Protein AF-A0A1N7F668-F1 (afdb_monomer)

Structure (mmCIF, N/CA/C/O backbone):
data_AF-A0A1N7F668-F1
#
_entry.id   AF-A0A1N7F668-F1
#
loop_
_atom_site.group_PDB
_atom_site.id
_atom_site.type_symbol
_atom_site.label_atom_id
_atom_site.label_alt_id
_atom_site.label_comp_id
_atom_site.label_asym_id
_atom_site.label_entity_id
_atom_site.label_seq_id
_atom_site.pdbx_PDB_ins_code
_atom_site.Cartn_x
_atom_site.Cartn_y
_atom_site.Cartn_z
_atom_site.occupancy
_atom_site.B_iso_or_equiv
_atom_site.auth_seq_id
_atom_site.auth_comp_id
_atom_site.auth_asym_id
_atom_site.auth_atom_id
_atom_site.pdbx_PDB_model_num
ATOM 1 N N . MET A 1 1 ? -54.275 15.307 4.462 1.00 42.91 1 MET A N 1
ATOM 2 C CA . MET A 1 1 ? -54.630 14.122 3.661 1.00 42.91 1 MET A CA 1
ATOM 3 C C . MET A 1 1 ? -53.410 13.226 3.554 1.00 42.91 1 MET A C 1
ATOM 5 O O . MET A 1 1 ? -52.423 13.556 2.919 1.00 42.91 1 MET A O 1
ATOM 9 N N . ASN A 1 2 ? -53.504 12.157 4.316 1.00 43.81 2 ASN A N 1
ATOM 10 C CA . ASN A 1 2 ? -52.729 10.935 4.393 1.00 43.81 2 ASN A CA 1
ATOM 11 C C . ASN A 1 2 ? -52.771 10.119 3.090 1.00 43.81 2 ASN A C 1
ATOM 13 O O . ASN A 1 2 ? -53.849 9.812 2.593 1.00 43.81 2 ASN A O 1
ATOM 17 N N . ALA A 1 3 ? -51.602 9.675 2.629 1.00 51.25 3 ALA A N 1
ATOM 18 C CA . ALA A 1 3 ? -51.452 8.440 1.867 1.00 51.25 3 ALA A CA 1
ATOM 19 C C . ALA A 1 3 ? -50.101 7.813 2.246 1.00 51.25 3 ALA A C 1
ATOM 21 O O . ALA A 1 3 ? -49.046 8.221 1.769 1.00 51.25 3 ALA A O 1
ATOM 22 N N . TYR A 1 4 ? -50.150 6.867 3.182 1.00 50.28 4 TYR A N 1
ATOM 23 C CA . TYR A 1 4 ? -49.047 5.967 3.499 1.00 50.28 4 TYR A CA 1
ATOM 24 C C . TYR A 1 4 ? -49.024 4.860 2.439 1.00 50.28 4 TYR A C 1
ATOM 26 O O . TYR A 1 4 ? -50.030 4.175 2.267 1.00 50.28 4 TYR A O 1
ATOM 34 N N . GLN A 1 5 ? -47.890 4.643 1.775 1.00 53.72 5 GLN A N 1
ATOM 35 C CA . GLN A 1 5 ? -47.610 3.372 1.104 1.00 53.72 5 GLN A CA 1
ATOM 36 C C . GLN A 1 5 ? -46.452 2.689 1.826 1.00 53.72 5 GLN A C 1
ATOM 38 O O . GLN A 1 5 ? -45.287 3.029 1.650 1.00 53.72 5 GLN A O 1
ATOM 43 N N . ILE A 1 6 ? -46.824 1.741 2.682 1.00 50.91 6 ILE A N 1
ATOM 44 C CA . ILE A 1 6 ? -45.943 0.763 3.310 1.00 50.91 6 ILE A CA 1
ATOM 45 C C . ILE A 1 6 ? -45.969 -0.447 2.374 1.00 50.91 6 ILE A C 1
ATOM 47 O O . ILE A 1 6 ? -47.035 -1.028 2.170 1.00 50.91 6 ILE A O 1
ATOM 51 N N . GLN A 1 7 ? -44.837 -0.809 1.771 1.00 57.91 7 GLN A N 1
ATOM 52 C CA . GLN A 1 7 ? -44.706 -2.097 1.090 1.00 57.91 7 GLN A CA 1
ATOM 53 C C . GLN A 1 7 ? -44.138 -3.108 2.085 1.00 57.91 7 GLN A C 1
ATOM 55 O O . GLN A 1 7 ? -43.115 -2.865 2.722 1.00 57.91 7 GLN A O 1
ATOM 60 N N . ALA A 1 8 ? -44.894 -4.189 2.268 1.00 47.69 8 ALA A N 1
ATOM 61 C CA . ALA A 1 8 ? -44.645 -5.246 3.229 1.00 47.69 8 ALA A CA 1
ATOM 62 C C . ALA A 1 8 ? -43.337 -5.992 2.936 1.00 47.69 8 ALA A C 1
ATOM 64 O O . ALA A 1 8 ? -42.984 -6.252 1.786 1.00 47.69 8 ALA A O 1
ATOM 65 N N . VAL A 1 9 ? -42.650 -6.318 4.025 1.00 58.41 9 VAL A N 1
ATOM 66 C CA . VAL A 1 9 ? -41.432 -7.121 4.092 1.00 58.41 9 VAL A CA 1
ATOM 67 C C . VAL A 1 9 ? -41.814 -8.591 4.007 1.00 58.41 9 VAL A C 1
ATOM 69 O O . VAL A 1 9 ? -42.672 -9.007 4.779 1.00 58.41 9 VAL A O 1
ATOM 72 N N . GLU A 1 10 ? -41.167 -9.384 3.151 1.00 54.28 10 GLU A N 1
ATOM 73 C CA . GLU A 1 10 ? -41.137 -10.840 3.323 1.00 54.28 10 GLU A CA 1
ATOM 74 C C . GLU A 1 10 ? -39.788 -11.452 2.915 1.00 54.28 10 GLU A C 1
ATOM 76 O O . GLU A 1 10 ? -39.326 -11.330 1.784 1.00 54.28 10 GLU A O 1
ATOM 81 N N . SER A 1 11 ? -39.256 -12.199 3.885 1.00 49.72 11 SER A N 1
ATOM 82 C CA . SER A 1 11 ? -38.317 -13.322 3.794 1.00 49.72 11 SER A CA 1
ATOM 83 C C . SER A 1 11 ? -36.805 -13.070 3.707 1.00 49.72 11 SER A C 1
ATOM 85 O O . SER A 1 11 ? -36.198 -12.999 2.647 1.00 49.72 11 SER A O 1
ATOM 87 N N . ALA A 1 12 ? -36.230 -13.139 4.914 1.00 50.28 12 ALA A N 1
ATOM 88 C CA . ALA A 1 12 ? -35.116 -14.012 5.296 1.00 50.28 12 ALA A CA 1
ATOM 89 C C . ALA A 1 12 ? -33.756 -13.778 4.622 1.00 50.28 12 ALA A C 1
ATOM 91 O O . ALA A 1 12 ? -33.394 -14.404 3.631 1.00 50.28 12 ALA A O 1
ATOM 92 N N . GLY A 1 13 ? -32.952 -12.956 5.289 1.00 41.34 13 GLY A N 1
ATOM 93 C CA . GLY A 1 13 ? -31.528 -12.805 5.029 1.00 41.34 13 GLY A CA 1
ATOM 94 C C . GLY A 1 13 ? -30.945 -11.812 6.015 1.00 41.34 13 GLY A C 1
ATOM 95 O O . GLY A 1 13 ? -30.735 -10.653 5.688 1.00 41.34 13 GLY A O 1
ATOM 96 N N . GLU A 1 14 ? -30.788 -12.255 7.254 1.00 54.31 14 GLU A N 1
ATOM 97 C CA . GLU A 1 14 ? -30.056 -11.564 8.308 1.00 54.31 14 GLU A CA 1
ATOM 98 C C . GLU A 1 14 ? -28.692 -11.087 7.783 1.00 54.31 14 GLU A C 1
ATOM 100 O O . GLU A 1 14 ? -27.846 -11.904 7.435 1.00 54.31 14 GLU A O 1
ATOM 105 N N . GLN A 1 15 ? -28.473 -9.773 7.715 1.00 47.25 15 GLN A N 1
ATOM 106 C CA . GLN A 1 15 ? -27.131 -9.198 7.673 1.00 47.25 15 GLN A CA 1
ATOM 107 C C . GLN A 1 15 ? -27.132 -7.853 8.407 1.00 47.25 15 GLN A C 1
ATOM 109 O O . GLN A 1 15 ? -27.407 -6.787 7.868 1.00 47.25 15 GLN A O 1
ATOM 114 N N . THR A 1 16 ? -26.932 -7.990 9.716 1.00 40.19 16 THR A N 1
ATOM 115 C CA . THR A 1 16 ? -26.158 -7.141 10.625 1.00 40.19 16 THR A CA 1
ATOM 116 C C . THR A 1 16 ? -25.682 -5.791 10.074 1.00 40.19 16 THR A C 1
ATOM 118 O O . THR A 1 16 ? -24.845 -5.710 9.182 1.00 40.19 16 THR A O 1
ATOM 121 N N . THR A 1 17 ? -26.180 -4.734 10.718 1.00 56.22 17 THR A N 1
ATOM 122 C CA . THR A 1 17 ? -25.654 -3.361 10.722 1.00 56.22 17 THR A CA 1
ATOM 123 C C . THR A 1 17 ? -24.130 -3.300 10.878 1.00 56.22 17 THR A C 1
ATOM 125 O O . THR A 1 17 ? -23.604 -3.959 11.767 1.00 56.22 17 THR A O 1
ATOM 128 N N . VAL A 1 18 ? -23.445 -2.454 10.097 1.00 41.19 18 VAL A N 1
ATOM 129 C CA . VAL A 1 18 ? -22.449 -1.501 10.628 1.00 41.19 18 VAL A CA 1
ATOM 130 C C . VAL A 1 18 ? -22.148 -0.373 9.630 1.00 41.19 18 VAL A C 1
ATOM 132 O O . VAL A 1 18 ? -21.647 -0.595 8.536 1.00 41.19 18 VAL A O 1
ATOM 135 N N . GLN A 1 19 ? -22.449 0.839 10.104 1.00 43.88 19 GLN A N 1
ATOM 136 C CA . GLN A 1 19 ? -21.804 2.135 9.867 1.00 43.88 19 GLN A CA 1
ATOM 137 C C . GLN A 1 19 ? -21.502 2.592 8.432 1.00 43.88 19 GLN A C 1
ATOM 139 O O . GLN A 1 19 ? -20.448 2.328 7.861 1.00 43.88 19 GLN A O 1
ATOM 144 N N . GLU A 1 20 ? -22.365 3.506 7.983 1.00 55.69 20 GLU A N 1
ATOM 145 C CA . GLU A 1 20 ? -22.006 4.658 7.155 1.00 55.69 20 GLU A CA 1
ATOM 146 C C . GLU A 1 20 ? -20.826 5.412 7.803 1.00 55.69 20 GLU A C 1
ATOM 148 O O . GLU A 1 20 ? -21.006 6.303 8.636 1.00 55.69 20 GLU A O 1
ATOM 153 N N . ALA A 1 21 ? -19.599 5.051 7.442 1.00 47.81 21 ALA A N 1
ATOM 154 C CA . ALA A 1 21 ? -18.465 5.949 7.546 1.00 47.81 21 ALA A CA 1
ATOM 155 C C . ALA A 1 21 ? -18.249 6.531 6.152 1.00 47.81 21 ALA A C 1
ATOM 157 O O . ALA A 1 21 ? -17.537 5.961 5.327 1.00 47.81 21 ALA A O 1
ATOM 158 N N . ALA A 1 22 ? -18.874 7.682 5.896 1.00 49.38 22 ALA A N 1
ATOM 159 C CA . ALA A 1 22 ? -18.420 8.613 4.875 1.00 49.38 22 ALA A CA 1
ATOM 160 C C . ALA A 1 22 ? -17.023 9.117 5.286 1.00 49.38 22 ALA A C 1
ATOM 162 O O . ALA A 1 22 ? -16.857 10.217 5.806 1.00 49.38 22 ALA A O 1
ATOM 163 N N . GLY A 1 23 ? -16.021 8.249 5.154 1.00 44.12 23 GLY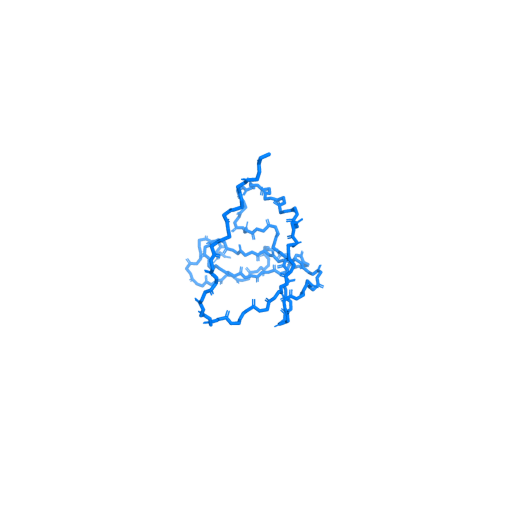 A N 1
ATOM 164 C CA . GLY A 1 23 ? -14.626 8.633 5.173 1.00 44.12 23 GLY A CA 1
ATOM 165 C C . GLY A 1 23 ? -14.366 9.316 3.848 1.00 44.12 23 GLY A C 1
ATOM 166 O O . GLY A 1 23 ? -14.394 8.656 2.812 1.00 44.12 23 GLY A O 1
ATOM 167 N N . ASP A 1 24 ? -14.193 10.631 3.900 1.00 49.31 24 ASP A N 1
ATOM 168 C CA . ASP A 1 24 ? -13.723 11.479 2.813 1.00 49.31 24 ASP A CA 1
ATOM 169 C C . ASP A 1 24 ? -12.467 10.848 2.185 1.00 49.31 24 ASP A C 1
ATOM 171 O O . ASP A 1 24 ? -11.342 11.015 2.654 1.00 49.31 24 ASP A O 1
ATOM 175 N N . CYS A 1 25 ? -12.676 10.002 1.174 1.00 52.28 25 CYS A N 1
ATOM 176 C CA . CYS A 1 25 ? -11.614 9.477 0.338 1.00 52.28 25 CYS A CA 1
ATOM 177 C C . CYS A 1 25 ? -11.290 10.575 -0.661 1.00 52.28 25 CYS A C 1
ATOM 179 O O . CYS A 1 25 ? -11.823 10.612 -1.770 1.00 52.28 25 CYS A O 1
ATOM 181 N N . GLU A 1 26 ? -10.413 11.478 -0.245 1.00 50.28 26 GLU A N 1
ATOM 182 C CA . GLU A 1 26 ? -9.616 12.301 -1.139 1.00 50.28 26 GLU A CA 1
ATOM 183 C C . GLU A 1 26 ? -8.860 11.368 -2.108 1.00 50.28 26 GLU A C 1
ATOM 185 O O . GLU A 1 26 ? -7.756 10.890 -1.848 1.00 50.28 26 GLU A O 1
ATOM 190 N N . VAL A 1 27 ? -9.484 11.040 -3.243 1.00 53.81 27 VAL A N 1
ATOM 191 C CA . VAL A 1 27 ? -8.814 10.370 -4.360 1.00 53.81 27 VAL A CA 1
ATOM 192 C C . VAL A 1 27 ? -8.051 11.445 -5.120 1.00 53.81 27 VAL A C 1
ATOM 194 O O . VAL A 1 27 ? -8.504 11.970 -6.142 1.00 53.81 27 VAL A O 1
ATOM 197 N N . THR A 1 28 ? -6.870 11.800 -4.621 1.00 52.34 28 THR A N 1
ATOM 198 C CA . THR A 1 28 ? -5.937 12.623 -5.390 1.00 52.34 28 THR A CA 1
ATOM 199 C C . THR A 1 28 ? -5.500 11.793 -6.590 1.00 52.34 28 THR A C 1
ATOM 201 O O . THR A 1 28 ? -4.717 10.852 -6.476 1.00 52.34 28 THR A O 1
ATOM 204 N N . THR A 1 29 ? -6.070 12.100 -7.758 1.00 50.25 29 THR A N 1
ATOM 205 C CA . THR A 1 29 ? -5.833 11.368 -9.009 1.00 50.25 29 THR A CA 1
ATOM 206 C C . THR A 1 29 ? -4.471 11.770 -9.574 1.00 50.25 29 THR A C 1
ATOM 208 O O . THR A 1 29 ? -4.366 12.451 -10.590 1.00 50.25 29 THR A O 1
ATOM 211 N N . THR A 1 30 ? -3.400 11.398 -8.882 1.00 59.38 30 THR A N 1
ATOM 212 C CA . THR A 1 30 ? -2.046 11.480 -9.420 1.00 59.38 30 THR A CA 1
ATOM 213 C C . THR A 1 30 ? -1.836 10.314 -10.389 1.00 59.38 30 THR A C 1
ATOM 215 O O . THR A 1 30 ? -2.408 9.226 -10.233 1.00 59.38 30 THR A O 1
ATOM 218 N N . ASN A 1 31 ? -1.020 10.532 -11.424 1.00 65.50 31 ASN A N 1
ATOM 219 C CA . ASN A 1 31 ? -0.518 9.486 -12.325 1.00 65.50 31 ASN A CA 1
ATOM 220 C C . ASN A 1 31 ? 0.519 8.610 -11.587 1.00 65.50 31 ASN A C 1
ATOM 222 O O . ASN A 1 31 ? 1.624 8.382 -12.058 1.00 65.50 31 ASN A O 1
ATOM 226 N N . ASP A 1 32 ? 0.205 8.215 -10.356 1.00 78.31 32 ASP A N 1
ATOM 227 C CA . ASP A 1 32 ? 1.062 7.385 -9.530 1.00 78.31 32 ASP A CA 1
ATOM 228 C C . ASP A 1 32 ? 0.762 5.917 -9.852 1.00 78.31 32 ASP A C 1
ATOM 230 O O . ASP A 1 32 ? -0.397 5.505 -9.997 1.00 78.31 32 ASP A O 1
ATOM 234 N N . VAL A 1 33 ? 1.831 5.129 -9.966 1.00 86.94 33 VAL A N 1
ATOM 235 C CA . VAL A 1 33 ? 1.808 3.667 -10.149 1.00 86.94 33 VAL A CA 1
ATOM 236 C C . VAL A 1 33 ? 0.955 2.979 -9.080 1.00 86.94 33 VAL A C 1
ATOM 238 O O . VAL A 1 33 ? 0.378 1.904 -9.294 1.00 86.94 33 VAL A O 1
ATOM 241 N N . TRP A 1 34 ? 0.861 3.611 -7.916 1.00 89.50 34 TRP A N 1
ATOM 242 C CA . TRP A 1 34 ? 0.113 3.134 -6.781 1.00 89.50 34 TRP A CA 1
ATOM 243 C C . TRP A 1 34 ? -1.269 3.793 -6.713 1.00 89.50 34 TRP A C 1
ATOM 245 O O . TRP A 1 34 ? -1.487 4.960 -7.036 1.00 89.50 34 TRP A O 1
ATOM 255 N N . SER A 1 35 ? -2.255 2.999 -6.326 1.00 90.31 35 SER A N 1
ATOM 256 C CA . SER A 1 35 ? -3.606 3.424 -5.986 1.00 90.31 35 SER A CA 1
ATOM 257 C C . SER A 1 35 ? -3.706 3.565 -4.472 1.00 90.31 35 SER A C 1
ATOM 259 O O . SER A 1 35 ? -3.275 2.669 -3.746 1.00 90.31 35 SER A O 1
ATOM 261 N N . GLY A 1 36 ? -4.285 4.666 -4.004 1.00 86.81 36 GLY A N 1
ATOM 262 C CA . GLY A 1 36 ? -4.469 4.953 -2.585 1.00 86.81 36 GLY A CA 1
ATOM 263 C C . GLY A 1 36 ? -4.222 6.430 -2.267 1.00 86.81 36 GLY A C 1
ATOM 264 O O . GLY A 1 36 ? -4.040 7.224 -3.193 1.00 86.81 36 GLY A O 1
ATOM 265 N N . PRO A 1 37 ? -4.187 6.796 -0.977 1.00 89.69 37 PRO A N 1
ATOM 266 C CA . PRO A 1 37 ? -4.149 5.892 0.177 1.00 89.69 37 PRO A CA 1
ATOM 267 C C . PRO A 1 37 ? -5.493 5.195 0.455 1.00 89.69 37 PRO A C 1
ATOM 269 O O . PRO A 1 37 ? -6.547 5.819 0.410 1.00 89.69 37 PRO A O 1
ATOM 272 N N . HIS A 1 38 ? -5.444 3.900 0.769 1.00 89.50 38 HIS A N 1
ATOM 273 C CA . HIS A 1 38 ? -6.581 3.085 1.210 1.00 89.50 38 HIS A CA 1
ATOM 274 C C . HIS A 1 38 ? -6.534 2.899 2.722 1.00 89.50 38 HIS A C 1
ATOM 276 O O . HIS A 1 38 ? -5.454 2.728 3.283 1.00 89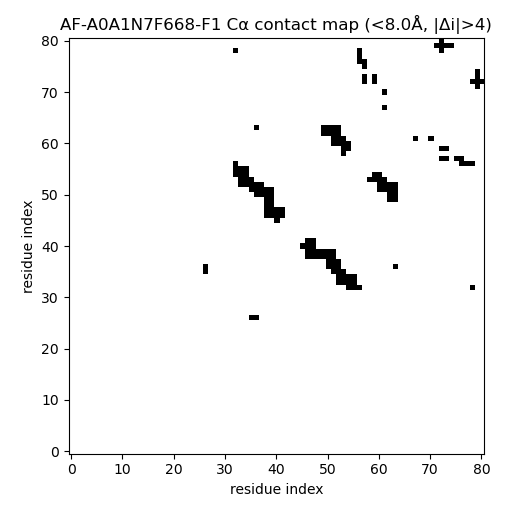.50 38 HIS A O 1
ATOM 282 N N . LEU A 1 39 ? -7.693 2.904 3.377 1.00 92.06 39 LEU A N 1
ATOM 283 C CA . LEU A 1 39 ? -7.797 2.604 4.804 1.00 92.06 39 LEU A CA 1
ATOM 284 C C . LEU A 1 39 ? -7.715 1.095 5.035 1.00 92.06 39 LEU A C 1
ATOM 286 O O . LEU A 1 39 ? -8.394 0.320 4.358 1.00 92.06 39 LEU A O 1
ATOM 290 N N . GLU A 1 40 ? -6.900 0.680 6.000 1.00 91.25 40 GLU A N 1
ATOM 291 C CA . GLU A 1 40 ? -6.843 -0.709 6.437 1.00 91.25 40 GLU A CA 1
ATOM 292 C C . GLU A 1 40 ? -7.936 -1.008 7.469 1.00 91.25 40 GLU A C 1
ATOM 294 O O . GLU A 1 40 ? -8.171 -0.251 8.419 1.00 91.25 40 GLU A O 1
ATOM 299 N N . TYR A 1 41 ? -8.587 -2.153 7.270 1.00 91.12 41 TYR A N 1
ATOM 300 C CA . TYR A 1 41 ? -9.591 -2.697 8.169 1.00 91.12 41 TYR A CA 1
ATOM 301 C C . TYR A 1 41 ? -9.074 -3.987 8.788 1.00 91.12 41 TYR A C 1
ATOM 303 O O . TYR A 1 41 ? -8.448 -4.815 8.123 1.00 91.12 41 TYR A O 1
ATOM 311 N N . ASP A 1 42 ? -9.356 -4.158 10.070 1.00 89.25 42 ASP A N 1
ATOM 312 C CA . ASP A 1 42 ? -9.057 -5.380 10.785 1.00 89.25 42 ASP A CA 1
ATOM 313 C C . ASP A 1 42 ? -10.040 -6.499 10.383 1.00 89.25 42 ASP A C 1
ATOM 315 O O . ASP A 1 42 ? -11.002 -6.301 9.635 1.00 89.25 42 ASP A O 1
ATOM 319 N N . LYS A 1 43 ? -9.829 -7.708 10.910 1.00 92.25 43 LYS A N 1
ATOM 320 C CA . LYS A 1 43 ? -10.684 -8.863 10.592 1.00 92.25 43 LYS A CA 1
ATOM 321 C C . LYS A 1 43 ? -12.144 -8.707 11.047 1.00 92.25 43 LYS A C 1
ATOM 323 O O . LYS A 1 43 ? -12.982 -9.502 10.630 1.00 92.25 43 LYS A O 1
ATOM 328 N N . TYR A 1 44 ? -12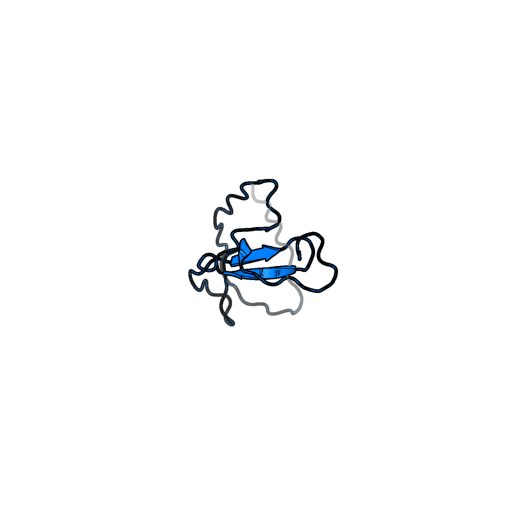.435 -7.749 11.927 1.00 94.06 44 TYR A N 1
ATOM 329 C CA . TYR A 1 44 ? -13.781 -7.425 12.394 1.00 94.06 44 TYR A CA 1
ATOM 330 C C . TYR A 1 44 ? -14.399 -6.227 11.651 1.00 94.06 44 TYR A C 1
ATOM 332 O O . TYR A 1 44 ? -15.514 -5.827 11.977 1.00 94.06 44 TYR A O 1
ATOM 340 N N . GLY A 1 45 ? -13.713 -5.668 10.646 1.00 89.88 45 GLY A N 1
ATOM 341 C CA . GLY A 1 45 ? -14.196 -4.532 9.858 1.00 89.88 45 GLY A CA 1
ATOM 342 C C . GLY A 1 45 ? -14.015 -3.172 10.539 1.00 89.88 45 GLY A C 1
ATOM 343 O O . GLY A 1 45 ? -14.611 -2.187 10.110 1.00 89.88 45 GLY A O 1
ATOM 344 N N . GLN A 1 46 ? -13.205 -3.088 11.592 1.00 92.00 46 GLN A N 1
ATOM 345 C CA . GLN A 1 46 ? -12.854 -1.840 12.260 1.00 92.00 46 GLN A CA 1
ATOM 346 C C . GLN A 1 46 ?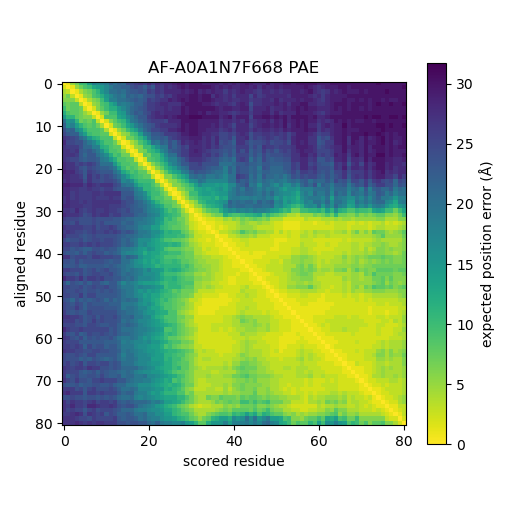 -11.605 -1.232 11.620 1.00 92.00 46 GLN A C 1
ATOM 348 O O . GLN A 1 46 ? -10.691 -1.943 11.209 1.00 92.00 46 GLN A O 1
ATOM 353 N N . LEU A 1 47 ? -11.541 0.098 11.558 1.00 91.75 47 LEU A N 1
ATOM 354 C CA . LEU A 1 47 ? -10.354 0.798 11.068 1.00 91.75 47 LEU A CA 1
ATOM 355 C C . LEU A 1 47 ? -9.160 0.512 11.981 1.00 91.75 47 LEU A C 1
ATOM 357 O O . LEU A 1 47 ? -9.222 0.780 13.182 1.00 91.75 47 LEU A O 1
ATOM 361 N N . THR A 1 48 ? -8.055 0.038 11.407 1.00 89.12 48 THR A N 1
ATOM 362 C CA . THR A 1 48 ? -6.800 -0.137 12.159 1.00 89.12 48 THR A CA 1
ATOM 363 C C . THR A 1 48 ? -6.092 1.197 12.393 1.00 89.12 48 THR A C 1
ATOM 365 O O . THR A 1 48 ? -5.232 1.308 13.263 1.00 89.12 48 THR A O 1
ATOM 368 N N . GLY A 1 49 ? -6.463 2.223 11.619 1.00 89.62 49 GLY A N 1
ATOM 369 C CA . GLY A 1 49 ? -5.795 3.521 11.585 1.00 89.62 49 GLY A CA 1
ATOM 370 C C . GLY A 1 49 ? -4.571 3.551 10.667 1.00 89.62 49 GLY A C 1
ATOM 371 O O . GLY A 1 49 ? -4.019 4.627 10.455 1.00 89.62 49 GLY A O 1
ATOM 372 N N . ALA A 1 50 ? -4.172 2.412 10.095 1.00 89.56 50 ALA A N 1
ATOM 373 C CA . ALA A 1 50 ? -3.134 2.357 9.079 1.00 89.56 50 ALA A CA 1
ATOM 374 C C . ALA A 1 50 ? -3.718 2.622 7.686 1.00 89.56 50 ALA A C 1
ATOM 376 O O . ALA A 1 50 ? -4.868 2.273 7.392 1.00 89.56 50 ALA A O 1
ATOM 377 N N . LYS A 1 51 ? -2.902 3.206 6.808 1.00 92.06 51 LYS A N 1
ATOM 378 C CA . LYS A 1 51 ? -3.192 3.283 5.378 1.00 92.06 51 LYS A CA 1
ATOM 379 C C . LYS A 1 51 ? -2.217 2.432 4.586 1.00 92.06 51 LYS A C 1
ATOM 381 O O . LYS A 1 51 ? -1.083 2.172 5.001 1.00 92.06 51 LYS A O 1
ATOM 386 N N . TYR A 1 52 ? -2.660 2.021 3.411 1.00 91.56 52 TYR A N 1
ATOM 387 C CA . TYR A 1 52 ? -1.844 1.290 2.458 1.00 91.56 52 TYR A CA 1
ATOM 388 C C . TYR A 1 52 ? -2.091 1.781 1.035 1.00 91.56 52 TYR A C 1
ATOM 390 O O . TYR A 1 52 ? -3.095 2.412 0.713 1.00 91.56 52 TYR A O 1
ATOM 398 N N . PHE A 1 53 ? -1.145 1.482 0.164 1.00 92.56 53 PHE A N 1
ATOM 399 C CA . PHE A 1 53 ? -1.213 1.720 -1.260 1.00 92.56 53 PHE A CA 1
ATOM 400 C C . PHE A 1 53 ? -1.194 0.381 -1.982 1.00 92.56 53 PHE A C 1
ATOM 402 O O . PHE A 1 53 ? -0.557 -0.570 -1.533 1.00 92.56 53 PHE A O 1
ATOM 409 N N . ARG A 1 54 ? -1.865 0.302 -3.127 1.00 92.62 54 ARG A N 1
ATOM 410 C CA . ARG A 1 54 ? -1.916 -0.902 -3.957 1.00 92.62 54 ARG A CA 1
ATOM 411 C C . ARG A 1 54 ? -1.387 -0.601 -5.354 1.00 92.62 54 ARG A C 1
ATOM 413 O O . ARG A 1 54 ? -1.885 0.301 -6.019 1.00 92.62 54 ARG A O 1
ATOM 420 N N . CYS A 1 55 ? -0.398 -1.351 -5.824 1.00 92.25 55 CYS A N 1
ATOM 421 C CA . CYS A 1 55 ? 0.095 -1.254 -7.194 1.00 92.25 55 CYS A CA 1
ATOM 422 C C . CYS A 1 55 ? -1.044 -1.578 -8.167 1.00 92.25 55 CYS A C 1
ATOM 424 O O . CYS A 1 55 ? -1.696 -2.615 -8.032 1.00 92.25 55 CYS A O 1
ATOM 426 N N . ARG A 1 56 ? -1.276 -0.704 -9.151 1.00 89.94 56 ARG A N 1
ATOM 427 C CA . ARG A 1 56 ? -2.386 -0.856 -10.108 1.00 89.94 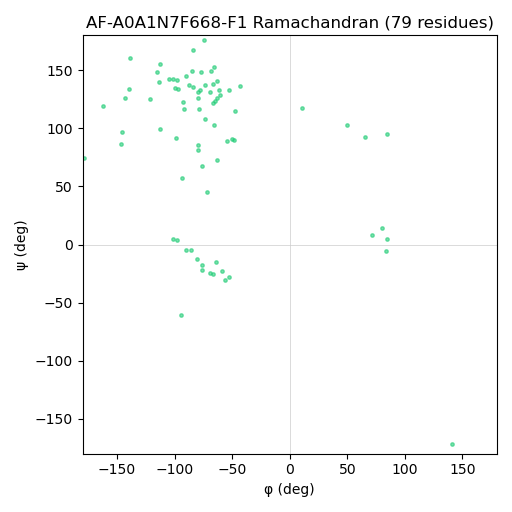56 ARG A CA 1
ATOM 428 C C . ARG A 1 56 ? -2.202 -2.022 -11.075 1.00 89.94 56 ARG A C 1
ATOM 430 O O . ARG A 1 56 ? -3.186 -2.535 -11.588 1.00 89.94 56 ARG A O 1
ATOM 437 N N . ASP A 1 57 ? -0.957 -2.424 -11.298 1.00 89.62 57 ASP A N 1
ATOM 438 C CA . ASP A 1 57 ? -0.605 -3.447 -12.277 1.00 89.62 57 ASP A CA 1
ATOM 439 C C . ASP A 1 57 ? -0.510 -4.843 -11.637 1.00 89.62 57 ASP A C 1
ATOM 441 O O . ASP A 1 57 ? -1.300 -5.734 -11.934 1.00 89.62 57 ASP A O 1
ATOM 445 N N . CYS A 1 58 ? 0.388 -5.031 -10.664 1.00 91.75 58 CYS A N 1
ATOM 446 C CA . CYS A 1 58 ? 0.558 -6.340 -10.017 1.00 91.75 58 CYS A CA 1
ATOM 447 C C . CYS A 1 58 ? -0.319 -6.578 -8.778 1.00 91.75 58 CYS A C 1
ATO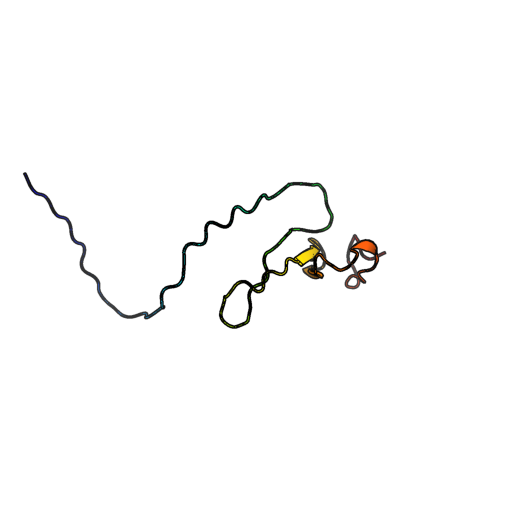M 449 O O . CYS A 1 58 ? -0.265 -7.666 -8.199 1.00 91.75 58 CYS A O 1
ATOM 451 N N . GLY A 1 59 ? -1.079 -5.573 -8.328 1.00 90.69 59 GLY A N 1
ATOM 452 C CA . GLY A 1 59 ? -1.955 -5.675 -7.157 1.00 90.69 59 GLY A CA 1
ATOM 453 C C . GLY A 1 59 ? -1.230 -5.742 -5.811 1.00 90.69 59 GLY A C 1
ATOM 454 O O . GLY A 1 59 ? -1.867 -6.008 -4.797 1.00 90.69 59 GLY A O 1
ATOM 455 N N . ARG A 1 60 ? 0.093 -5.532 -5.776 1.00 92.62 60 ARG A N 1
ATOM 456 C CA . ARG A 1 60 ? 0.860 -5.585 -4.528 1.00 92.62 60 ARG A CA 1
ATOM 457 C C . ARG A 1 60 ? 0.480 -4.447 -3.590 1.00 92.62 60 ARG A C 1
ATOM 459 O O . ARG A 1 60 ? 0.357 -3.314 -4.035 1.00 92.62 60 ARG A O 1
ATOM 466 N N . GLU A 1 61 ? 0.354 -4.749 -2.307 1.00 93.44 61 GLU A N 1
ATOM 467 C CA . GLU A 1 61 ? 0.001 -3.785 -1.268 1.00 93.44 61 GLU A CA 1
ATOM 468 C C . GLU A 1 61 ? 1.224 -3.410 -0.433 1.00 93.44 61 GLU A C 1
ATOM 470 O O . GLU A 1 61 ? 2.085 -4.250 -0.157 1.00 93.44 61 GLU A O 1
ATOM 475 N N . VAL A 1 62 ? 1.303 -2.139 -0.057 1.00 92.50 62 VAL A N 1
ATOM 476 C CA . VAL A 1 62 ? 2.380 -1.568 0.749 1.00 92.50 62 VAL A CA 1
ATOM 477 C C . VAL A 1 62 ? 1.796 -0.587 1.758 1.00 92.50 62 VAL A C 1
ATOM 479 O O . VAL A 1 62 ? 0.967 0.242 1.399 1.00 92.50 62 VAL A O 1
ATOM 482 N N . HIS A 1 63 ? 2.215 -0.664 3.018 1.00 92.88 63 HIS A N 1
ATOM 483 C CA 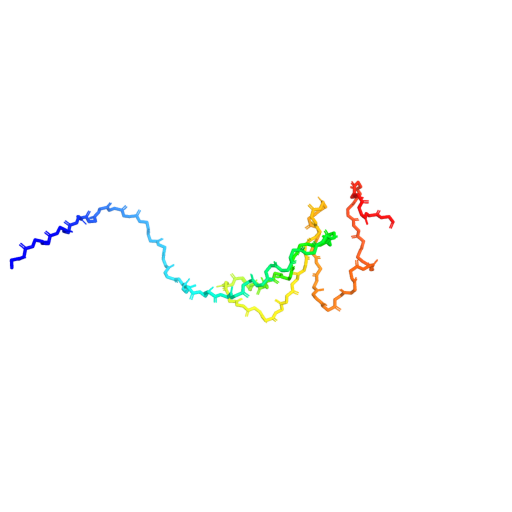. HIS A 1 63 ? 1.808 0.316 4.025 1.00 92.88 63 HIS A CA 1
ATOM 484 C C . HIS A 1 63 ? 2.357 1.708 3.720 1.00 92.88 63 HIS A C 1
ATOM 486 O O . HIS A 1 63 ? 3.440 1.839 3.158 1.00 92.88 63 HIS A O 1
ATOM 492 N N . GLU A 1 64 ? 1.655 2.748 4.170 1.00 90.81 64 GLU A N 1
ATOM 493 C CA . GLU A 1 64 ? 2.112 4.136 4.015 1.00 90.81 64 GLU A CA 1
ATOM 494 C C . GLU A 1 64 ? 3.478 4.421 4.656 1.00 90.81 64 GLU A C 1
ATOM 496 O O . GLU A 1 64 ? 4.165 5.355 4.259 1.00 90.81 64 GLU A O 1
ATOM 501 N N . SER A 1 65 ? 3.876 3.606 5.635 1.00 88.50 65 SER A N 1
ATOM 502 C CA . SER A 1 65 ? 5.157 3.709 6.333 1.00 88.50 65 SER A CA 1
ATOM 503 C C . SER A 1 65 ? 6.334 3.100 5.570 1.00 88.50 65 SER A C 1
ATOM 505 O O . SER A 1 65 ? 7.481 3.298 5.970 1.00 88.50 65 SER A O 1
ATOM 507 N N . ILE A 1 66 ? 6.076 2.336 4.507 1.00 87.88 66 ILE A N 1
ATOM 508 C CA . ILE A 1 66 ? 7.106 1.686 3.701 1.00 87.88 66 ILE A CA 1
ATOM 509 C C . ILE A 1 66 ? 7.335 2.521 2.445 1.00 87.88 66 ILE A C 1
ATOM 511 O O . ILE A 1 66 ? 6.395 2.922 1.760 1.00 87.88 66 ILE A O 1
ATOM 515 N N . ASP A 1 67 ? 8.605 2.737 2.120 1.00 87.06 67 ASP A N 1
ATOM 516 C CA . ASP A 1 67 ? 8.977 3.408 0.886 1.00 87.06 67 ASP A CA 1
ATOM 517 C C . ASP A 1 67 ? 8.573 2.575 -0.343 1.00 87.06 67 ASP A C 1
ATOM 519 O O . ASP A 1 67 ? 8.956 1.409 -0.485 1.00 87.06 67 ASP A O 1
ATOM 523 N N . LYS A 1 68 ? 7.781 3.182 -1.233 1.00 86.12 68 LYS A N 1
ATOM 524 C CA . LYS A 1 68 ? 7.193 2.508 -2.399 1.00 86.12 68 LYS A CA 1
ATOM 525 C C . LYS A 1 68 ? 8.250 2.070 -3.421 1.00 86.12 68 LYS A C 1
ATOM 527 O O . LYS A 1 68 ? 8.004 1.112 -4.148 1.00 86.12 68 LYS A O 1
ATOM 532 N N . GLU A 1 69 ? 9.409 2.730 -3.470 1.00 83.81 69 GLU A N 1
ATOM 533 C CA . GLU A 1 69 ? 10.496 2.411 -4.407 1.00 83.81 69 GLU A CA 1
ATOM 534 C C . GLU A 1 69 ? 11.276 1.161 -3.972 1.00 83.81 69 GLU A C 1
ATOM 536 O O . GLU A 1 69 ? 11.898 0.492 -4.794 1.00 83.81 69 GLU A O 1
ATOM 541 N N . GLN A 1 70 ? 11.211 0.803 -2.686 1.00 85.38 70 GLN A N 1
ATOM 542 C CA . GLN A 1 70 ? 11.829 -0.413 -2.145 1.00 85.38 70 GLN A CA 1
ATOM 543 C C . GLN A 1 70 ? 10.940 -1.659 -2.285 1.00 85.38 70 GLN A C 1
ATOM 545 O O . GLN A 1 70 ? 11.348 -2.770 -1.928 1.00 85.38 70 GLN A O 1
ATOM 550 N N . VAL A 1 71 ? 9.707 -1.513 -2.776 1.00 88.69 71 VAL A N 1
ATOM 551 C CA . VAL A 1 71 ? 8.765 -2.630 -2.853 1.00 88.69 71 VAL A CA 1
ATOM 552 C C . VAL A 1 71 ? 9.075 -3.511 -4.054 1.00 88.69 71 VAL A C 1
ATOM 554 O O . VAL A 1 71 ? 8.895 -3.134 -5.206 1.00 88.69 71 VAL A O 1
ATOM 557 N N . THR A 1 72 ? 9.445 -4.762 -3.789 1.00 89.88 72 THR A N 1
ATOM 558 C CA . THR A 1 72 ? 9.588 -5.760 -4.855 1.00 89.88 72 THR A CA 1
ATOM 559 C C . THR A 1 72 ? 8.231 -6.081 -5.478 1.00 89.88 72 THR A C 1
ATOM 561 O O . THR A 1 72 ? 7.316 -6.535 -4.788 1.00 89.88 72 THR A O 1
ATOM 564 N N . HIS A 1 73 ? 8.085 -5.888 -6.782 1.00 90.12 73 HIS A N 1
ATOM 565 C CA . HIS A 1 73 ? 6.858 -6.228 -7.497 1.00 90.12 73 HIS A CA 1
ATOM 566 C C . HIS A 1 73 ? 6.810 -7.707 -7.918 1.00 90.12 73 HIS A C 1
ATOM 568 O O . HIS A 1 73 ? 7.806 -8.429 -7.872 1.00 90.12 73 HIS A O 1
ATOM 574 N N . ARG A 1 74 ? 5.625 -8.174 -8.336 1.00 86.88 74 ARG A N 1
ATOM 575 C CA . ARG A 1 74 ? 5.473 -9.504 -8.948 1.00 86.88 74 ARG A CA 1
ATOM 576 C C . ARG A 1 74 ? 6.150 -9.526 -10.325 1.00 86.88 74 ARG A C 1
ATOM 578 O O . ARG A 1 74 ? 6.163 -8.519 -11.027 1.00 86.88 74 ARG A O 1
ATOM 585 N N . SER A 1 75 ? 6.660 -10.688 -10.732 1.00 88.38 75 SER A N 1
ATOM 586 C CA . SER A 1 75 ? 7.184 -10.907 -12.084 1.00 88.38 75 SER A CA 1
ATOM 587 C C . SER A 1 75 ? 6.161 -10.516 -13.153 1.00 88.38 75 SER A C 1
ATOM 589 O O . SER A 1 75 ? 4.997 -10.907 -13.064 1.00 88.38 75 SER A O 1
ATOM 591 N N . GLY A 1 76 ? 6.611 -9.764 -14.159 1.00 84.94 76 GLY A N 1
ATOM 592 C CA . GLY A 1 76 ? 5.751 -9.244 -15.225 1.00 84.94 76 GLY A CA 1
ATOM 593 C C . GLY A 1 76 ? 5.043 -7.932 -14.885 1.00 84.94 76 GLY A C 1
ATOM 594 O O . GLY A 1 76 ? 4.253 -7.474 -15.700 1.00 84.94 76 GLY A O 1
ATOM 595 N N . CYS A 1 77 ? 5.326 -7.331 -13.723 1.00 89.75 77 CYS A N 1
ATOM 596 C CA . CYS A 1 77 ? 4.817 -6.005 -13.400 1.00 89.75 77 CYS A CA 1
ATOM 597 C C . CYS A 1 77 ? 5.482 -4.939 -14.281 1.00 89.75 77 CYS A C 1
ATOM 599 O O . CYS A 1 77 ? 6.713 -4.891 -14.323 1.00 89.75 77 CYS A O 1
ATOM 601 N N . GLU A 1 78 ? 4.711 -4.043 -14.903 1.00 86.25 78 GLU A N 1
ATOM 602 C CA . GLU A 1 78 ? 5.251 -2.924 -15.705 1.00 86.25 78 GLU A CA 1
ATOM 603 C C . GLU A 1 78 ? 6.212 -2.046 -14.883 1.00 86.25 78 GLU A C 1
ATOM 605 O O . GLU A 1 78 ? 7.200 -1.516 -15.389 1.00 86.25 78 GLU A O 1
ATOM 610 N N . ASN A 1 79 ? 5.953 -1.968 -13.579 1.00 79.25 79 ASN A N 1
ATOM 611 C CA . ASN A 1 79 ? 6.688 -1.142 -12.629 1.00 79.25 79 ASN A CA 1
ATOM 612 C C . ASN A 1 79 ? 7.703 -1.940 -11.789 1.00 79.25 79 ASN A C 1
ATOM 614 O O . ASN A 1 79 ? 8.311 -1.398 -10.874 1.00 79.25 79 ASN A O 1
ATOM 618 N N . GLY A 1 80 ? 7.874 -3.238 -12.064 1.00 75.31 80 GLY A N 1
ATOM 619 C CA . GLY A 1 80 ? 8.724 -4.147 -11.290 1.00 75.31 80 GLY A CA 1
ATOM 620 C C . GLY A 1 80 ? 10.142 -4.290 -11.822 1.00 75.31 80 GLY A C 1
ATOM 621 O O . GLY A 1 80 ? 10.530 -5.407 -12.170 1.00 75.31 80 GLY A O 1
ATOM 622 N N . ARG A 1 81 ? 10.869 -3.177 -11.933 1.00 61.91 81 ARG A N 1
ATOM 623 C CA . ARG A 1 81 ? 12.214 -3.136 -12.519 1.00 61.91 81 ARG A CA 1
ATOM 624 C C . ARG A 1 81 ? 13.335 -3.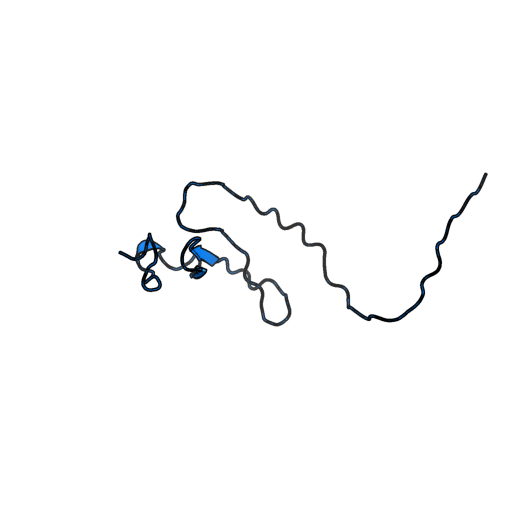333 -11.506 1.00 61.91 81 ARG A C 1
ATOM 626 O O . ARG A 1 81 ? 13.143 -2.950 -10.335 1.00 61.91 81 ARG A O 1
#

Nearest PDB structures (foldseek):
  2enn-assembly1_A  TM=3.295E-01  e=2.862E-01  Homo sapiens

Radius of gyration: 20.48 Å; Cα contacts (8 Å, |Δi|>4): 76; chains: 1; bounding box: 67×28×28 Å

Secondary structure 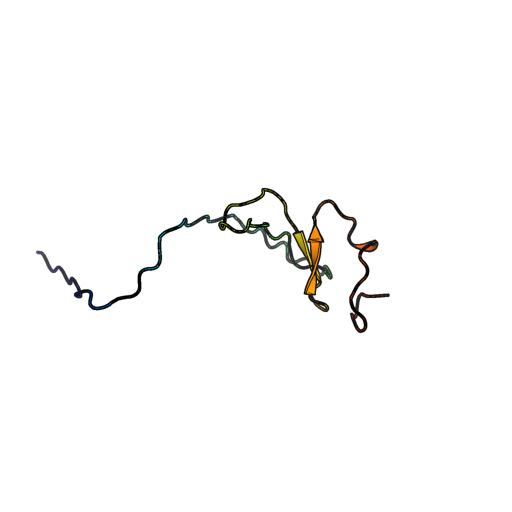(DSSP, 8-state):
-----PPPP-----------------------SEEEEEEEE-TTS-EEEEEEEEETTT--EEETTS-GGGPPPPTT-TT--

InterPro domains:
  IPR058431 Domain of unknown function DUF8118 [PF26435] (34-77)

pLDDT: mean 74.0, std 19.3, range [40.19, 94.06]

Sequence (81 aa):
MNAYQIQAVESAGEQTTVQEAAGDCEVTTTNDVWSGPHLEYDKYGQLTGAKYFRCRDCGREVHESIDKEQVTHRSGCENGR

Foldseek 3Di:
DDDDDDDDDDDDDDDDDDDDPPPPQPQPPDPDQWGDQDFDADPVRHTPVWTWIAGPFQRDIDTPPDDPLPDAGDPPGPSRD

Organism: NCBI:txid588898

Solvent-accessible surface area (backbone atoms only — not comparable to full-atom values): 5749 Å² total; per-residue (Å²): 138,88,81,87,84,84,82,83,87,83,83,90,77,93,74,81,91,81,76,94,71,88,66,85,74,75,74,68,86,62,98,52,70,50,46,57,81,38,80,38,61,45,100,85,71,46,76,69,81,48,44,29,32,31,32,72,78,62,61,51,73,44,47,72,89,52,67,74,89,76,57,83,56,51,90,90,27,92,84,47,125

Mean predicted aligned error: 14.27 Å